Protein AF-A0ABC9KG03-F1 (afdb_monomer_lite)

Radius of gyration: 10.43 Å; chains: 1; bounding bo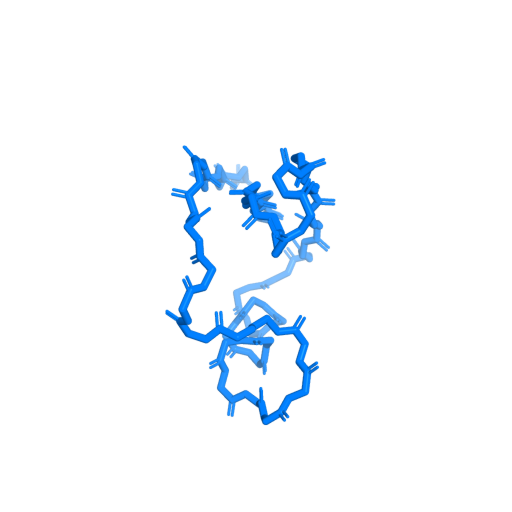x: 26×14×26 Å

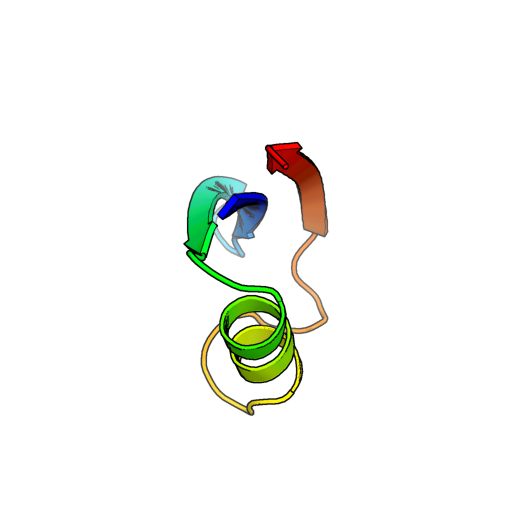Foldseek 3Di:
DKWWWWQDPVRDIDIDDDPDPVRVVCQVVDPPRDDPPIGTPDMDDDD

Organism: Streptococcus pneumoniae (NCBI:txid1313)

Sequence (47 aa):
MFELTYKDCYHVERTLKYEDHEALMLTLSGCVTLPDTLYVTSLTFRG

Secondary structure (DSSP, 8-state):
-EEEEEE-TTS-EEEEEESSHHHHHHHHSSTTSS-TTSEEEEEEE--

Structure (mmCIF, N/CA/C/O backbone):
data_AF-A0ABC9KG03-F1
#
_entry.id   AF-A0ABC9KG03-F1
#
loop_
_atom_site.group_PDB
_atom_site.id
_atom_site.type_symbol
_atom_site.label_atom_id
_atom_site.label_alt_id
_atom_site.label_comp_id
_atom_site.label_asym_id
_atom_site.label_entity_id
_atom_site.label_seq_id
_atom_site.pdbx_PDB_ins_code
_atom_site.Cartn_x
_atom_site.Cartn_y
_atom_site.Cartn_z
_atom_site.occupancy
_atom_site.B_iso_or_equiv
_atom_site.auth_seq_id
_atom_site.auth_comp_id
_atom_site.auth_asym_id
_atom_site.auth_atom_id
_atom_site.pdbx_PDB_model_num
ATOM 1 N N . MET A 1 1 ? -8.653 0.547 11.171 1.00 87.62 1 MET A N 1
ATOM 2 C CA . MET A 1 1 ? -7.982 -0.372 10.222 1.00 87.62 1 MET A CA 1
ATOM 3 C C . MET A 1 1 ? -7.033 0.406 9.315 1.00 87.62 1 MET A C 1
ATOM 5 O O . MET A 1 1 ? -7.429 1.421 8.749 1.00 87.62 1 MET A O 1
ATOM 9 N N . PHE A 1 2 ? -5.791 -0.052 9.173 1.00 91.19 2 PHE A N 1
ATOM 10 C CA . PHE A 1 2 ? -4.754 0.548 8.331 1.00 91.19 2 PHE A CA 1
ATOM 11 C C . PHE A 1 2 ? -4.481 -0.320 7.097 1.00 91.19 2 PHE A C 1
ATOM 13 O O . PHE A 1 2 ? -4.368 -1.539 7.195 1.00 91.19 2 PHE A O 1
ATOM 20 N N . GLU A 1 3 ? -4.346 0.314 5.938 1.00 92.38 3 GLU A N 1
ATOM 21 C CA . GLU A 1 3 ? -3.936 -0.296 4.672 1.00 92.38 3 GLU A CA 1
ATOM 22 C C . GLU A 1 3 ? -2.613 0.338 4.228 1.00 92.38 3 GLU A C 1
ATOM 24 O O . GLU A 1 3 ? -2.574 1.520 3.890 1.00 92.38 3 GLU A O 1
ATOM 29 N N . LEU A 1 4 ? -1.529 -0.439 4.229 1.00 90.62 4 LEU A N 1
ATOM 30 C CA . LEU A 1 4 ? -0.197 -0.016 3.792 1.00 90.62 4 LEU A CA 1
ATOM 31 C C . LEU A 1 4 ? 0.122 -0.666 2.448 1.00 90.62 4 LEU A C 1
ATOM 33 O O . LEU A 1 4 ? 0.156 -1.889 2.352 1.00 90.62 4 LEU A O 1
ATOM 37 N N . THR A 1 5 ? 0.399 0.136 1.426 1.00 91.75 5 THR A N 1
ATOM 38 C CA . THR A 1 5 ? 0.883 -0.341 0.128 1.00 91.75 5 THR A CA 1
ATOM 39 C C . THR A 1 5 ? 2.324 0.094 -0.077 1.00 91.75 5 THR A C 1
ATOM 41 O O . THR A 1 5 ? 2.670 1.259 0.128 1.00 91.75 5 THR A O 1
ATOM 44 N N . TYR A 1 6 ? 3.169 -0.849 -0.469 1.00 90.44 6 TYR A N 1
ATOM 45 C CA . TYR A 1 6 ? 4.58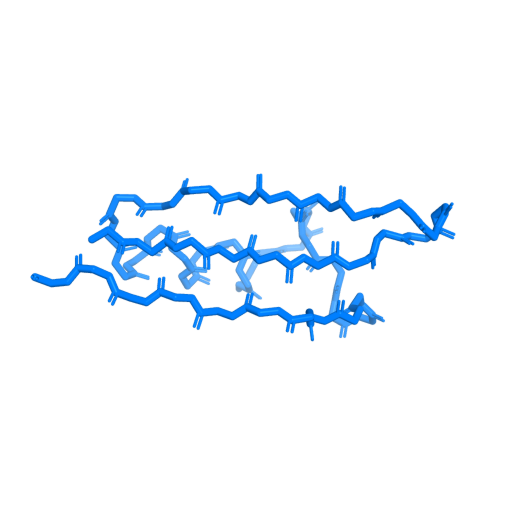4 -0.620 -0.712 1.00 90.44 6 TYR A CA 1
ATOM 46 C C . TYR A 1 6 ? 5.053 -1.371 -1.952 1.00 90.44 6 TYR A C 1
ATOM 48 O O . TYR A 1 6 ? 4.419 -2.323 -2.414 1.00 90.44 6 TYR A O 1
ATOM 56 N N . LYS A 1 7 ? 6.196 -0.942 -2.479 1.00 89.75 7 LYS A N 1
ATOM 57 C CA . LYS A 1 7 ? 6.888 -1.600 -3.578 1.00 89.75 7 LYS A CA 1
ATOM 58 C C . LYS A 1 7 ? 8.030 -2.441 -3.027 1.00 89.75 7 LYS A C 1
ATOM 60 O O . LYS A 1 7 ? 8.935 -1.916 -2.385 1.00 89.75 7 LYS A O 1
ATOM 65 N N . ASP A 1 8 ? 7.964 -3.742 -3.271 1.00 85.62 8 ASP A N 1
ATOM 66 C CA . ASP A 1 8 ? 8.986 -4.694 -2.841 1.00 85.62 8 ASP A CA 1
ATOM 67 C C . ASP A 1 8 ? 10.255 -4.612 -3.720 1.00 85.62 8 ASP A C 1
ATOM 69 O O . ASP A 1 8 ? 10.231 -4.019 -4.803 1.00 85.62 8 ASP A O 1
ATOM 73 N N . CYS A 1 9 ? 11.355 -5.248 -3.299 1.00 84.00 9 CYS A N 1
ATOM 74 C CA . CYS A 1 9 ? 12.614 -5.368 -4.049 1.00 84.00 9 CYS A CA 1
ATOM 75 C C . CYS A 1 9 ? 12.433 -5.886 -5.488 1.00 84.00 9 CYS A C 1
ATOM 77 O O . CYS A 1 9 ? 13.212 -5.544 -6.378 1.00 84.00 9 CYS A O 1
ATOM 79 N N . TYR A 1 10 ? 11.387 -6.675 -5.745 1.00 87.81 10 TYR A N 1
ATOM 80 C CA . TYR A 1 10 ? 11.036 -7.146 -7.091 1.00 87.81 10 TYR A CA 1
ATOM 81 C C . TYR A 1 10 ? 10.206 -6.147 -7.913 1.00 87.81 10 TYR A C 1
ATOM 83 O O . TYR A 1 10 ? 9.676 -6.505 -8.961 1.00 87.81 10 TYR A O 1
ATOM 91 N N . HIS A 1 11 ? 10.074 -4.898 -7.462 1.00 84.81 11 HIS A N 1
ATOM 92 C CA . HIS A 1 11 ? 9.246 -3.857 -8.075 1.00 84.81 11 HIS A CA 1
ATOM 93 C C . HIS A 1 11 ? 7.742 -4.180 -8.128 1.00 84.81 11 HIS A C 1
ATOM 95 O O . HIS A 1 11 ? 7.009 -3.561 -8.900 1.00 84.81 11 HIS A O 1
ATOM 101 N N . VAL A 1 12 ? 7.278 -5.109 -7.291 1.00 89.25 12 VAL A N 1
ATOM 1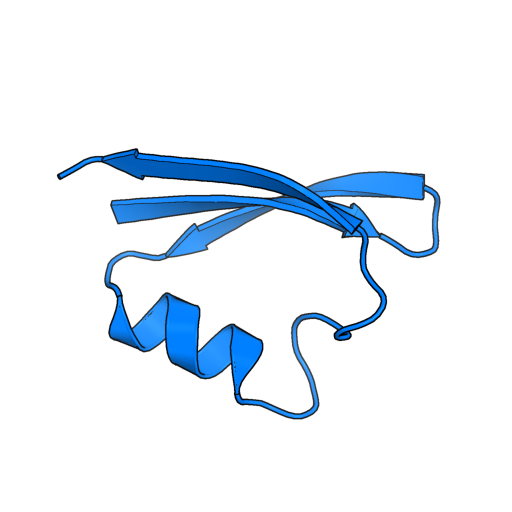02 C CA . VAL A 1 12 ? 5.872 -5.522 -7.191 1.00 89.25 12 VAL A CA 1
ATOM 103 C C . VAL A 1 12 ? 5.182 -4.742 -6.077 1.00 89.25 12 VAL A C 1
ATOM 105 O O . VAL A 1 12 ? 5.727 -4.627 -4.979 1.00 89.25 12 VAL A O 1
ATOM 108 N N . GLU A 1 13 ? 3.978 -4.238 -6.346 1.00 90.88 13 GLU A N 1
ATOM 109 C CA . GLU A 1 13 ? 3.144 -3.599 -5.327 1.00 90.88 13 GLU A CA 1
ATOM 110 C C . GLU A 1 13 ? 2.499 -4.646 -4.414 1.00 90.88 13 GLU A C 1
ATOM 112 O O . GLU A 1 13 ? 1.895 -5.623 -4.864 1.00 90.88 13 GLU A O 1
ATOM 117 N N . ARG A 1 14 ? 2.655 -4.447 -3.108 1.00 89.19 14 ARG A N 1
ATOM 118 C CA . ARG A 1 14 ? 2.135 -5.305 -2.046 1.00 89.19 14 ARG A CA 1
ATOM 119 C C . ARG A 1 14 ? 1.292 -4.449 -1.116 1.00 89.19 14 ARG A C 1
ATOM 121 O O . ARG A 1 14 ? 1.739 -3.387 -0.695 1.00 89.19 14 ARG A O 1
ATOM 128 N N . THR A 1 15 ? 0.108 -4.937 -0.761 1.00 90.62 15 THR A N 1
ATOM 129 C CA . THR A 1 15 ? -0.774 -4.277 0.206 1.00 90.62 15 THR A CA 1
ATOM 130 C C . THR A 1 15 ? -0.904 -5.136 1.455 1.00 90.62 15 THR A C 1
ATOM 132 O O . THR A 1 15 ? -1.253 -6.314 1.371 1.00 90.62 15 THR A O 1
ATOM 135 N N . LEU A 1 16 ? -0.648 -4.534 2.611 1.00 88.81 16 LEU A N 1
ATOM 136 C CA . LEU A 1 16 ? -0.821 -5.123 3.931 1.00 88.81 16 LEU A CA 1
ATOM 137 C C . LEU A 1 16 ? -1.944 -4.414 4.675 1.00 88.81 16 LEU A C 1
ATOM 139 O O . LEU A 1 16 ? -2.160 -3.210 4.525 1.00 88.81 16 LEU A O 1
ATOM 143 N N . LYS A 1 17 ? -2.672 -5.194 5.467 1.00 90.38 17 LYS A N 1
ATOM 144 C CA . LYS A 1 17 ? -3.819 -4.750 6.249 1.00 90.38 17 LYS A CA 1
ATOM 145 C C . LYS A 1 17 ? -3.521 -4.986 7.714 1.00 90.38 17 LYS A C 1
ATOM 147 O O . LYS A 1 17 ? -3.180 -6.104 8.088 1.00 90.38 17 LYS A O 1
ATOM 152 N N . TYR A 1 18 ? -3.684 -3.94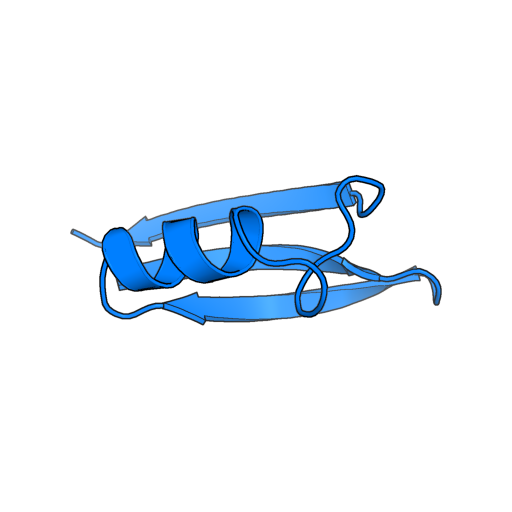7 8.515 1.00 89.62 18 TYR A N 1
ATOM 153 C CA . TYR A 1 18 ? -3.507 -3.994 9.958 1.00 89.62 18 TYR A CA 1
ATOM 154 C C . TYR A 1 18 ? -4.802 -3.558 10.627 1.00 89.62 18 TYR A C 1
ATOM 156 O O . TYR A 1 18 ? -5.425 -2.574 10.219 1.00 89.62 18 TYR A O 1
ATOM 164 N N . GLU A 1 19 ? -5.232 -4.296 11.639 1.00 87.06 19 GLU A N 1
ATOM 165 C CA . GLU A 1 19 ? -6.453 -3.967 12.378 1.00 87.06 19 GLU A CA 1
ATOM 166 C C . GLU A 1 19 ? -6.255 -2.671 13.173 1.00 87.06 19 GLU A C 1
ATOM 168 O O . GLU A 1 19 ? -7.021 -1.714 13.001 1.00 87.06 19 GLU A O 1
ATOM 173 N N . ASP A 1 20 ? -5.126 -2.584 13.880 1.00 88.38 20 ASP A N 1
ATOM 174 C CA . ASP A 1 20 ? -4.835 -1.532 14.848 1.00 88.38 20 ASP A CA 1
ATOM 175 C C . ASP A 1 20 ? -3.466 -0.880 14.639 1.00 88.38 20 ASP A C 1
ATOM 177 O O . ASP A 1 20 ? -2.570 -1.412 13.977 1.00 88.38 20 ASP A O 1
ATOM 181 N N . HIS A 1 21 ? -3.298 0.296 15.245 1.00 86.50 21 HIS A N 1
ATOM 182 C CA . HIS A 1 21 ? -2.069 1.082 15.156 1.00 86.50 21 HIS A CA 1
ATOM 183 C C . HIS A 1 21 ? -0.863 0.340 15.749 1.00 86.50 21 HIS A C 1
ATOM 185 O O . HIS A 1 21 ? 0.225 0.397 15.183 1.00 86.50 21 HIS A O 1
ATOM 191 N N . GLU A 1 22 ? -1.045 -0.402 16.847 1.00 86.19 22 GLU A N 1
ATOM 192 C CA . GLU A 1 22 ? 0.028 -1.221 17.427 1.00 86.19 22 GLU A CA 1
ATOM 193 C C . GLU A 1 22 ? 0.544 -2.276 16.442 1.00 86.19 22 GLU A C 1
ATOM 195 O O . GLU A 1 22 ? 1.753 -2.433 16.306 1.00 86.19 22 GLU A O 1
ATOM 200 N N . ALA A 1 23 ? -0.339 -2.942 15.691 1.00 85.50 23 ALA A N 1
ATOM 201 C CA . ALA A 1 23 ? 0.058 -3.947 14.702 1.00 85.50 23 ALA A CA 1
ATOM 202 C C . ALA A 1 23 ? 0.863 -3.341 13.534 1.00 85.50 23 ALA A C 1
ATOM 204 O O . ALA A 1 23 ? 1.834 -3.943 13.063 1.00 85.50 23 ALA A O 1
ATOM 205 N N . LEU A 1 24 ? 0.501 -2.127 13.100 1.00 87.38 24 LEU A N 1
ATOM 206 C CA . LEU A 1 24 ? 1.279 -1.364 12.119 1.00 87.38 24 LEU A CA 1
ATOM 207 C C . LEU A 1 24 ? 2.653 -0.970 12.683 1.00 87.38 24 LEU A C 1
ATOM 209 O O . LEU A 1 24 ? 3.672 -1.141 12.021 1.00 87.38 24 LEU A O 1
ATOM 213 N N . MET A 1 25 ? 2.704 -0.457 13.912 1.00 85.69 25 MET A N 1
ATOM 214 C CA . MET A 1 25 ? 3.969 -0.044 14.521 1.00 85.69 25 MET A CA 1
ATOM 215 C C . MET A 1 25 ? 4.904 -1.229 14.745 1.00 85.69 25 MET A C 1
ATOM 217 O O . MET A 1 25 ? 6.087 -1.114 14.449 1.00 85.69 25 MET A O 1
ATOM 221 N N . LEU A 1 26 ? 4.380 -2.382 15.173 1.00 84.19 26 LEU A N 1
ATOM 222 C CA . LEU A 1 26 ? 5.154 -3.611 15.359 1.00 84.19 26 LEU A CA 1
ATOM 223 C C . LEU A 1 26 ? 5.833 -4.085 14.069 1.00 84.19 26 LEU A C 1
ATOM 225 O O . LEU A 1 26 ? 6.973 -4.550 14.107 1.00 84.19 26 LEU A O 1
ATOM 229 N N . THR A 1 27 ? 5.157 -3.951 12.924 1.00 78.56 27 THR A N 1
ATOM 230 C CA . THR A 1 27 ? 5.716 -4.355 11.625 1.00 78.56 27 THR A CA 1
ATOM 231 C C . THR A 1 27 ? 6.805 -3.418 11.117 1.00 78.56 27 THR A C 1
ATOM 233 O O . THR A 1 27 ? 7.678 -3.883 10.383 1.00 78.56 27 THR A O 1
ATOM 236 N N . LEU A 1 28 ? 6.783 -2.152 11.542 1.00 79.19 28 LEU A N 1
ATOM 237 C CA . LEU A 1 28 ? 7.812 -1.145 11.266 1.00 79.19 28 LEU A CA 1
ATOM 238 C C . LEU A 1 28 ? 8.947 -1.156 12.304 1.00 79.19 28 LEU A C 1
ATOM 240 O O . LEU A 1 28 ? 10.055 -0.732 12.007 1.00 79.19 28 LEU A O 1
ATOM 244 N N . SER A 1 29 ? 8.692 -1.638 13.523 1.00 75.12 29 SER A N 1
ATOM 245 C CA . SER A 1 29 ? 9.673 -1.679 14.615 1.00 75.12 29 SER A CA 1
ATOM 246 C C . SER A 1 29 ? 10.445 -3.001 14.711 1.00 75.12 29 SER A C 1
ATOM 248 O O . SER A 1 29 ? 11.237 -3.178 15.636 1.00 75.12 29 SER A O 1
ATOM 250 N N . GLY A 1 30 ? 10.181 -3.961 13.818 1.00 59.53 30 GLY A N 1
ATOM 251 C CA . GLY A 1 30 ? 10.709 -5.325 13.881 1.00 59.53 30 GLY A CA 1
ATOM 252 C C . GLY A 1 30 ? 11.613 -5.683 12.702 1.00 59.53 30 GLY A C 1
ATOM 253 O O . GLY A 1 30 ? 11.287 -5.434 11.546 1.00 59.53 30 GLY A O 1
ATOM 254 N N . CYS A 1 31 ? 12.719 -6.362 12.995 1.00 55.88 31 CYS A N 1
ATOM 255 C CA . CYS A 1 31 ? 13.806 -6.745 12.087 1.00 55.88 31 CYS A CA 1
ATOM 256 C C . CYS A 1 31 ? 13.449 -7.743 10.953 1.00 55.88 31 CYS A C 1
ATOM 258 O O . CYS A 1 31 ? 14.353 -8.398 10.436 1.00 55.88 31 CYS A O 1
ATOM 260 N N . VAL A 1 32 ? 12.175 -7.923 10.567 1.00 55.38 32 VAL A N 1
ATOM 261 C CA . VAL A 1 32 ? 11.788 -9.041 9.675 1.00 55.38 32 VAL A CA 1
ATOM 262 C C . VAL A 1 32 ? 10.685 -8.747 8.637 1.00 55.38 32 VAL A C 1
ATOM 264 O O . VAL A 1 32 ? 10.692 -9.394 7.595 1.00 55.38 32 VAL A O 1
ATOM 267 N N . THR A 1 33 ? 9.751 -7.807 8.826 1.00 61.72 33 THR A N 1
ATOM 268 C CA . THR A 1 33 ? 8.535 -7.773 7.966 1.00 61.72 33 THR A CA 1
ATOM 269 C C . THR A 1 33 ? 8.563 -6.809 6.785 1.00 61.72 33 THR A C 1
ATOM 271 O O . THR A 1 33 ? 8.050 -7.145 5.719 1.00 61.72 33 THR A O 1
ATOM 274 N N . LEU A 1 34 ? 9.135 -5.621 6.950 1.00 70.06 34 LEU A N 1
ATOM 275 C CA . LEU A 1 34 ? 9.160 -4.596 5.910 1.00 70.06 34 LEU A CA 1
ATOM 276 C C . LEU A 1 34 ? 10.476 -3.825 6.040 1.00 70.06 34 LEU A C 1
ATOM 278 O O . LEU A 1 34 ? 10.613 -3.048 6.980 1.00 70.06 34 LEU A O 1
ATOM 282 N N . PRO A 1 35 ? 11.470 -4.081 5.171 1.00 68.25 35 PRO A N 1
ATOM 283 C CA . PRO A 1 35 ? 12.723 -3.346 5.212 1.00 68.25 35 PRO A CA 1
ATOM 284 C C . PRO A 1 35 ? 12.483 -1.837 5.132 1.00 68.25 35 PRO A C 1
ATOM 286 O O . PRO A 1 35 ? 11.710 -1.383 4.289 1.00 68.25 35 PRO A O 1
ATOM 289 N N . ASP A 1 36 ? 13.218 -1.060 5.931 1.00 68.56 36 ASP A N 1
ATOM 290 C CA . ASP A 1 36 ? 13.175 0.413 5.936 1.00 68.56 36 ASP A CA 1
ATOM 291 C C . ASP A 1 36 ? 13.518 1.037 4.570 1.00 68.56 36 ASP A C 1
ATOM 293 O O . ASP A 1 36 ? 13.275 2.215 4.319 1.00 68.56 36 ASP A O 1
ATOM 297 N N . THR A 1 37 ? 14.107 0.244 3.674 1.00 73.56 37 THR A N 1
ATOM 298 C CA . THR A 1 37 ? 14.463 0.628 2.306 1.00 73.56 37 THR A CA 1
ATOM 299 C C . THR A 1 37 ? 13.313 0.487 1.310 1.00 73.56 37 THR A C 1
ATOM 301 O O . THR A 1 37 ? 13.449 0.937 0.169 1.00 73.56 37 THR A O 1
ATOM 304 N N . LEU A 1 38 ? 12.194 -0.140 1.692 1.00 78.62 38 LEU A N 1
ATOM 305 C CA . LEU A 1 38 ? 11.064 -0.342 0.793 1.00 78.62 38 LEU A CA 1
ATOM 306 C C . LEU A 1 38 ? 10.253 0.940 0.622 1.00 78.62 38 LEU A C 1
ATOM 308 O O . LEU A 1 38 ? 9.898 1.632 1.575 1.00 78.62 38 LEU A O 1
ATOM 312 N N . TYR A 1 39 ? 9.934 1.242 -0.634 1.00 84.81 39 TYR A N 1
ATOM 313 C CA . TYR A 1 39 ? 9.223 2.461 -0.984 1.00 84.81 39 TYR A CA 1
ATOM 314 C C . TYR A 1 39 ? 7.728 2.297 -0.711 1.00 84.81 39 TYR A C 1
ATOM 316 O O . TYR A 1 39 ? 7.033 1.558 -1.413 1.00 84.81 39 TYR A O 1
ATOM 324 N N . VAL A 1 40 ? 7.229 2.998 0.304 1.00 88.12 40 VAL A N 1
ATOM 325 C CA . VAL A 1 40 ? 5.795 3.070 0.598 1.00 88.12 40 VAL A CA 1
ATOM 326 C C . VAL A 1 40 ? 5.113 3.932 -0.463 1.00 88.12 40 VAL A C 1
ATOM 328 O O . VAL A 1 40 ? 5.449 5.102 -0.631 1.00 88.12 40 VAL A O 1
ATOM 331 N N . THR A 1 41 ? 4.149 3.357 -1.181 1.00 89.88 41 THR A N 1
ATOM 332 C CA . THR A 1 41 ? 3.380 4.057 -2.220 1.00 89.88 41 THR A CA 1
ATOM 333 C C . THR A 1 41 ? 2.092 4.660 -1.673 1.00 89.88 41 THR A C 1
ATOM 335 O O . THR A 1 41 ? 1.649 5.698 -2.160 1.00 89.88 41 THR A O 1
ATOM 338 N N . SER A 1 42 ? 1.482 4.044 -0.656 1.00 90.50 42 SER A N 1
ATOM 339 C CA . SER A 1 42 ? 0.253 4.553 -0.043 1.00 90.50 42 SER A CA 1
ATOM 340 C C . SER A 1 42 ? 0.074 4.051 1.388 1.00 90.50 42 SER A C 1
ATOM 342 O O . SER A 1 42 ? 0.375 2.899 1.690 1.00 90.50 42 SER A O 1
ATOM 344 N N . LEU A 1 43 ? -0.475 4.897 2.258 1.00 90.31 43 LEU A N 1
ATOM 345 C CA . LEU A 1 43 ? -0.944 4.524 3.590 1.00 90.31 43 LEU A CA 1
ATOM 346 C C . LEU A 1 43 ? -2.347 5.101 3.782 1.00 90.31 43 LEU A C 1
ATOM 348 O O . LEU A 1 43 ? -2.533 6.315 3.751 1.00 90.31 43 LEU A O 1
ATOM 352 N N . THR A 1 44 ? -3.332 4.229 3.976 1.00 92.19 44 THR A N 1
ATOM 353 C CA . THR A 1 44 ? -4.733 4.605 4.190 1.00 92.19 44 THR A CA 1
ATOM 354 C C . THR A 1 44 ? -5.169 4.199 5.589 1.00 92.19 44 THR A C 1
ATOM 356 O O . THR A 1 44 ? -5.041 3.040 5.977 1.00 92.19 44 THR A O 1
ATOM 359 N N . PHE A 1 45 ? -5.730 5.144 6.340 1.00 91.38 45 PHE A N 1
ATOM 360 C CA . PHE A 1 45 ? -6.374 4.881 7.622 1.00 91.38 45 PHE A CA 1
ATOM 361 C C . PHE A 1 45 ? -7.892 4.958 7.457 1.00 91.38 45 PHE A C 1
ATOM 363 O O . PHE A 1 45 ? -8.424 5.976 7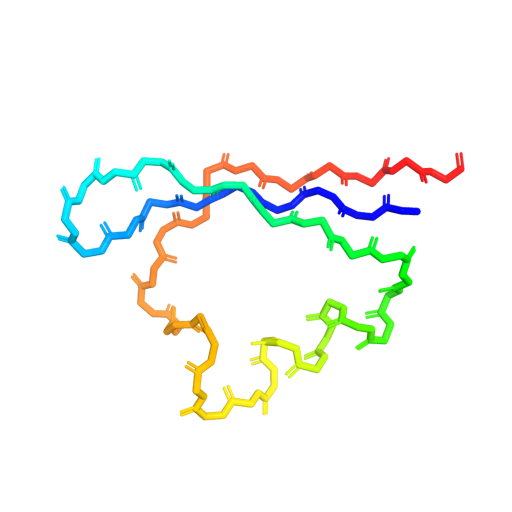.016 1.00 91.38 45 PHE A O 1
ATOM 370 N N . ARG A 1 46 ? -8.581 3.869 7.803 1.00 81.88 46 ARG A N 1
ATOM 371 C CA . ARG A 1 46 ? -10.041 3.801 7.890 1.00 81.88 46 ARG A CA 1
ATOM 372 C C . ARG A 1 46 ? -10.408 3.689 9.370 1.00 81.88 46 ARG A C 1
ATOM 374 O O . ARG A 1 46 ? -10.281 2.603 9.951 1.00 81.88 46 ARG A O 1
ATOM 381 N N . GLY A 1 47 ? -10.732 4.839 9.958 1.00 68.94 47 GLY A N 1
ATOM 382 C CA . GLY A 1 47 ? -11.208 5.006 11.334 1.00 68.94 47 GLY A CA 1
ATOM 383 C C . GLY A 1 47 ? -12.723 5.004 11.421 1.00 68.94 47 GLY A C 1
ATOM 384 O O . GLY A 1 47 ? -13.362 5.370 10.408 1.00 68.94 47 GLY A O 1
#

pLDDT: mean 82.94, std 10.02, range [55.38, 92.38]

InterPro domains:
  IPR027879 Protein of unknown function DUF4649 [PF15507] (2-47)